Protein AF-A0A3D5ZRT4-F1 (afdb_monomer_lite)

Structure (mmCIF, N/CA/C/O backbone):
data_AF-A0A3D5ZRT4-F1
#
_entry.id   AF-A0A3D5ZRT4-F1
#
loop_
_atom_site.group_PDB
_atom_site.id
_atom_site.type_symbol
_atom_site.label_atom_id
_atom_site.label_alt_id
_atom_site.label_comp_id
_atom_site.label_asym_id
_atom_site.label_entity_id
_atom_site.label_seq_id
_atom_site.pdbx_PDB_ins_code
_atom_site.Cartn_x
_atom_site.Ca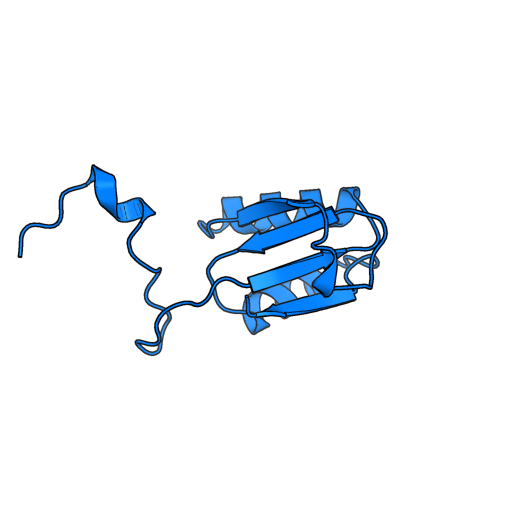rtn_y
_atom_site.Cartn_z
_atom_site.occupancy
_atom_site.B_iso_or_equiv
_atom_site.auth_seq_id
_atom_site.auth_comp_id
_atom_site.auth_asym_id
_atom_site.auth_atom_id
_atom_site.pdbx_PDB_model_num
ATOM 1 N N . MET A 1 1 ? -21.241 -0.242 26.701 1.00 35.81 1 MET A N 1
ATOM 2 C CA . MET A 1 1 ? -19.942 -0.941 26.579 1.00 35.81 1 MET A CA 1
ATOM 3 C C . MET A 1 1 ? -18.858 0.115 26.390 1.00 35.81 1 MET A C 1
ATOM 5 O O . MET A 1 1 ? -18.861 0.800 25.376 1.00 35.81 1 MET A O 1
ATOM 9 N N . ILE A 1 2 ? -18.035 0.362 27.411 1.00 36.41 2 ILE A N 1
ATOM 10 C CA . ILE A 1 2 ? -17.090 1.491 27.438 1.00 36.41 2 ILE A CA 1
ATOM 11 C C . ILE A 1 2 ? -15.791 1.043 26.753 1.00 36.41 2 ILE A C 1
ATOM 13 O O . ILE A 1 2 ? -14.936 0.429 27.383 1.00 36.41 2 ILE A O 1
ATOM 17 N N . PHE A 1 3 ? -15.647 1.302 25.450 1.00 40.19 3 PHE A N 1
ATOM 18 C CA . PHE A 1 3 ? -14.392 1.032 24.741 1.00 40.19 3 PHE A CA 1
ATOM 19 C C . PHE A 1 3 ? -13.388 2.166 24.987 1.00 40.19 3 PHE A C 1
ATOM 21 O O . PHE A 1 3 ? -13.607 3.323 24.629 1.00 40.19 3 PHE A O 1
ATOM 28 N N . ASN A 1 4 ? -12.275 1.816 25.627 1.00 31.03 4 ASN A N 1
ATOM 29 C CA . ASN A 1 4 ? -11.183 2.715 25.980 1.00 31.03 4 ASN A CA 1
ATOM 30 C C . ASN A 1 4 ? -10.499 3.290 24.716 1.00 31.03 4 ASN A C 1
ATOM 32 O O . ASN A 1 4 ? -10.132 2.552 23.800 1.00 31.03 4 ASN A O 1
ATOM 36 N N . LYS A 1 5 ? -10.306 4.621 24.679 1.00 49.22 5 LYS A N 1
ATOM 37 C CA . LYS A 1 5 ? -9.745 5.391 23.544 1.00 49.22 5 LYS A CA 1
ATOM 38 C C . LYS A 1 5 ? -8.410 4.840 23.018 1.00 49.22 5 LYS A C 1
ATOM 40 O O . LYS A 1 5 ? -8.143 4.973 21.827 1.00 49.22 5 LYS A O 1
ATOM 45 N N . LYS A 1 6 ? -7.605 4.193 23.872 1.00 41.03 6 LYS A N 1
ATOM 46 C CA . LYS A 1 6 ? -6.303 3.601 23.518 1.00 41.03 6 LYS A CA 1
ATOM 47 C C . LYS A 1 6 ? -6.421 2.438 22.527 1.00 41.03 6 LYS A C 1
ATOM 49 O O . LYS A 1 6 ? -5.490 2.198 21.767 1.00 41.03 6 LYS A O 1
ATOM 54 N N . TYR A 1 7 ? -7.566 1.753 22.498 1.00 37.03 7 TYR A N 1
ATOM 55 C CA . TYR A 1 7 ? -7.797 0.588 21.637 1.00 37.03 7 TYR A CA 1
ATOM 56 C C . TYR A 1 7 ? -8.600 0.913 20.374 1.00 37.03 7 TYR A C 1
ATOM 58 O O . TYR A 1 7 ? -8.866 0.028 19.570 1.00 37.03 7 TYR A O 1
ATOM 66 N N . ARG A 1 8 ? -8.948 2.188 20.152 1.00 45.47 8 ARG A N 1
ATOM 67 C CA . ARG A 1 8 ? -9.715 2.642 18.981 1.00 45.47 8 ARG A CA 1
ATOM 68 C C . ARG A 1 8 ? -8.966 2.455 17.657 1.00 45.47 8 ARG A C 1
ATOM 70 O O . ARG A 1 8 ? -9.602 2.275 16.631 1.00 45.47 8 ARG A O 1
ATOM 77 N N . SER A 1 9 ? -7.635 2.442 17.693 1.00 43.53 9 SER A N 1
ATOM 78 C CA . SER A 1 9 ? -6.750 2.098 16.569 1.00 43.53 9 SER A CA 1
ATOM 79 C C . SER A 1 9 ? -6.622 0.590 16.311 1.00 43.53 9 SER A C 1
ATOM 81 O O . SER A 1 9 ? -6.105 0.207 15.266 1.00 43.53 9 SER A O 1
ATOM 83 N N . TYR A 1 10 ? -7.083 -0.248 17.249 1.00 37.28 10 TYR A N 1
ATOM 84 C CA . TYR A 1 10 ? -7.161 -1.709 17.123 1.00 37.28 10 TYR A CA 1
ATOM 85 C C . TYR A 1 10 ? -8.581 -2.199 16.830 1.00 37.28 10 TYR A C 1
ATOM 87 O O . TYR A 1 10 ? -8.785 -3.396 16.637 1.00 37.28 10 TYR A O 1
ATOM 95 N N . LEU A 1 11 ? -9.568 -1.298 16.801 1.00 42.97 11 LEU A N 1
ATOM 96 C CA . LEU A 1 11 ? -10.888 -1.650 16.305 1.00 42.97 11 LEU A CA 1
ATOM 97 C C . LEU A 1 11 ? -10.746 -1.920 14.802 1.00 42.97 11 LEU A C 1
ATOM 99 O O . LEU A 1 11 ? -10.224 -1.052 14.094 1.00 42.97 11 LEU A O 1
ATOM 103 N N . PRO A 1 12 ? -11.172 -3.094 14.298 1.00 48.25 12 PRO A N 1
ATOM 104 C CA . PRO A 1 12 ? -11.267 -3.293 12.864 1.00 48.25 12 PRO A CA 1
ATOM 105 C C . PRO A 1 12 ? -12.155 -2.172 12.333 1.00 48.25 12 PRO A C 1
ATOM 107 O O . PRO A 1 12 ? -13.260 -1.962 12.835 1.00 48.25 12 PRO A O 1
ATOM 110 N N . ASN A 1 13 ? -11.631 -1.392 11.388 1.00 51.81 13 ASN A N 1
ATOM 111 C CA . ASN A 1 13 ? -12.415 -0.367 10.717 1.00 51.81 13 ASN A CA 1
ATOM 112 C C . ASN A 1 13 ? -13.663 -1.081 10.174 1.00 51.81 13 ASN A C 1
ATOM 114 O O . ASN A 1 13 ? -13.550 -1.999 9.375 1.00 51.81 13 ASN A O 1
ATOM 118 N N . ILE A 1 14 ? -14.850 -0.772 10.689 1.00 44.19 14 ILE A N 1
ATOM 119 C CA . ILE A 1 14 ? -16.066 -1.447 10.237 1.00 44.19 14 ILE A CA 1
ATOM 120 C C . ILE A 1 14 ? -16.405 -0.815 8.892 1.00 44.19 14 ILE A C 1
ATOM 122 O O . ILE A 1 14 ? -16.765 0.360 8.825 1.00 44.19 14 ILE A O 1
ATOM 126 N N . GLY A 1 15 ? -16.191 -1.564 7.809 1.00 43.72 15 GLY A N 1
ATOM 127 C CA . GLY A 1 15 ? -16.556 -1.123 6.466 1.00 43.72 15 GLY A CA 1
ATOM 128 C C . GLY A 1 15 ? -18.068 -0.944 6.342 1.00 43.72 15 GLY A C 1
ATOM 129 O O . GLY A 1 15 ? -18.828 -1.417 7.188 1.00 43.72 15 GLY A O 1
ATOM 130 N N . HIS A 1 16 ? -18.510 -0.320 5.248 1.00 45.69 16 HIS A N 1
ATOM 131 C CA . HIS A 1 16 ? -19.912 -0.004 4.914 1.00 45.69 16 HIS A CA 1
ATOM 132 C C . HIS A 1 16 ? -20.900 -1.204 4.903 1.00 45.69 16 HIS A C 1
ATOM 134 O O . HIS A 1 16 ? -22.059 -1.035 4.533 1.00 45.69 16 HIS A O 1
ATOM 140 N N . LYS A 1 17 ? -20.475 -2.409 5.309 1.00 48.41 17 LYS A N 1
ATOM 141 C CA . LYS A 1 17 ? -21.254 -3.653 5.289 1.00 48.41 17 LYS A CA 1
ATOM 142 C C . LYS A 1 17 ? -21.050 -4.599 6.484 1.00 48.41 17 LYS A C 1
ATOM 144 O O . LYS A 1 17 ? -21.442 -5.755 6.402 1.00 48.41 17 LYS A O 1
ATOM 149 N N . GLY A 1 18 ? -20.459 -4.148 7.595 1.00 42.34 18 GLY A N 1
ATOM 150 C CA . GLY A 1 18 ? -20.366 -4.976 8.813 1.00 42.34 18 GLY A CA 1
ATOM 151 C C . GLY A 1 18 ? -19.435 -6.196 8.716 1.00 42.34 18 GLY A C 1
ATOM 152 O O . GLY A 1 18 ? -19.422 -7.023 9.623 1.00 42.34 18 GLY A O 1
ATOM 153 N N . GLU A 1 19 ? -18.639 -6.310 7.651 1.00 47.25 19 GLU A N 1
ATOM 154 C CA . GLU A 1 19 ? -17.636 -7.363 7.508 1.00 47.25 19 GLU A CA 1
ATOM 155 C C . GLU A 1 19 ? -16.375 -7.005 8.304 1.00 47.25 19 GLU A C 1
ATOM 157 O O . GLU A 1 19 ? -15.910 -5.861 8.296 1.00 47.25 19 GLU A O 1
ATOM 162 N N . ILE A 1 20 ? -15.817 -7.995 9.003 1.00 50.84 20 ILE A N 1
ATOM 163 C CA . ILE A 1 20 ? -14.519 -7.893 9.678 1.00 50.84 20 ILE A CA 1
ATOM 164 C C . ILE A 1 20 ? -13.491 -7.488 8.616 1.00 50.84 20 ILE A C 1
ATOM 166 O O . ILE A 1 20 ? -13.207 -8.275 7.712 1.00 50.84 20 ILE A O 1
ATOM 170 N N . MET A 1 21 ? -12.958 -6.263 8.688 1.00 55.28 21 MET A N 1
ATOM 171 C CA . MET A 1 21 ? -11.953 -5.805 7.730 1.00 55.28 21 MET A CA 1
ATOM 172 C C . MET A 1 21 ? -10.694 -6.662 7.865 1.00 55.28 21 MET A C 1
ATOM 174 O O . MET A 1 21 ? -9.864 -6.444 8.750 1.00 55.28 21 MET A O 1
ATOM 178 N N . GLY A 1 22 ? -10.561 -7.639 6.966 1.00 67.25 22 GLY A N 1
ATOM 179 C CA . GLY A 1 22 ? -9.285 -8.283 6.690 1.00 67.25 22 GLY A CA 1
ATOM 180 C C . GLY A 1 22 ? -8.253 -7.223 6.313 1.00 67.25 22 GLY A C 1
ATOM 181 O O . GLY A 1 22 ? -8.600 -6.141 5.829 1.00 67.25 22 GLY A O 1
ATOM 182 N N . PHE A 1 23 ? -6.980 -7.508 6.568 1.00 78.75 23 PHE A N 1
ATOM 183 C CA . PHE A 1 23 ? -5.930 -6.645 6.055 1.00 78.75 23 PHE A CA 1
ATOM 184 C C . PHE A 1 23 ? -5.565 -7.084 4.646 1.00 78.75 23 PHE A C 1
ATOM 186 O O . PHE A 1 23 ? -5.532 -8.267 4.314 1.00 78.75 23 PHE A O 1
ATOM 193 N N . TYR A 1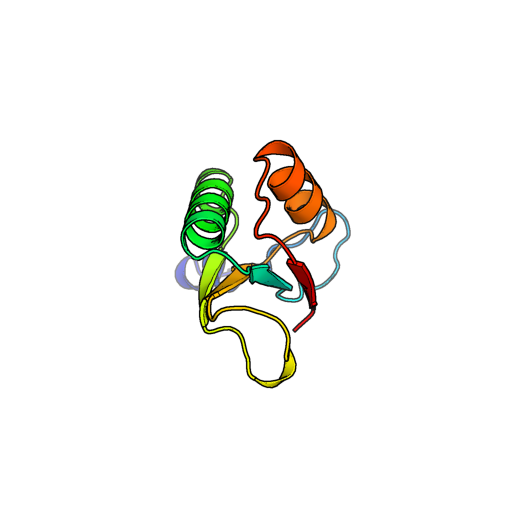 24 ? -5.274 -6.098 3.820 1.00 88.75 24 TYR A N 1
ATOM 194 C CA . TYR A 1 24 ? -4.879 -6.291 2.442 1.00 88.75 24 TYR A CA 1
ATOM 195 C C . TYR A 1 24 ? -3.436 -5.857 2.271 1.00 88.75 24 TYR A C 1
ATOM 197 O O . TYR A 1 24 ? -2.931 -4.997 2.999 1.00 88.75 24 TYR A O 1
ATOM 205 N N . ILE A 1 25 ? -2.764 -6.455 1.300 1.00 88.44 25 ILE A N 1
ATOM 206 C CA . ILE A 1 25 ? -1.401 -6.115 0.921 1.00 88.44 25 ILE A CA 1
ATOM 207 C C . ILE A 1 25 ? -1.427 -5.739 -0.555 1.00 88.44 25 ILE A C 1
ATOM 209 O O . ILE A 1 25 ? -1.650 -6.589 -1.411 1.00 88.44 25 ILE A O 1
ATOM 213 N N . ALA A 1 26 ? -1.203 -4.460 -0.848 1.00 89.38 26 ALA A N 1
ATOM 214 C CA . ALA A 1 26 ? -0.975 -3.973 -2.201 1.00 89.38 26 ALA A CA 1
ATOM 215 C C . ALA A 1 26 ? 0.486 -4.207 -2.593 1.00 89.38 26 ALA A C 1
ATOM 217 O O . ALA A 1 26 ? 1.400 -3.758 -1.901 1.00 89.38 26 ALA A O 1
ATOM 218 N N . ILE A 1 27 ? 0.697 -4.903 -3.701 1.00 89.06 27 ILE A N 1
ATOM 219 C CA . ILE A 1 27 ? 2.006 -5.335 -4.185 1.00 89.06 27 ILE A CA 1
ATOM 220 C C . ILE A 1 27 ? 2.519 -4.328 -5.213 1.00 89.06 27 ILE A C 1
ATOM 222 O O . ILE A 1 27 ? 1.794 -3.955 -6.142 1.00 89.06 27 ILE A O 1
ATOM 226 N N . PHE A 1 28 ? 3.785 -3.925 -5.080 1.00 88.00 28 PHE A N 1
ATOM 227 C CA . PHE A 1 28 ? 4.422 -2.972 -5.982 1.00 88.00 28 PHE A CA 1
ATOM 228 C C . PHE A 1 28 ? 5.741 -3.489 -6.565 1.00 88.00 28 PHE A C 1
ATOM 230 O O . PHE A 1 28 ? 6.526 -4.186 -5.923 1.00 88.00 28 PHE A O 1
ATOM 237 N N . ARG A 1 29 ? 6.017 -3.076 -7.804 1.00 84.44 29 ARG A N 1
ATOM 238 C CA . ARG A 1 29 ? 7.315 -3.203 -8.487 1.00 84.44 29 ARG A CA 1
ATOM 239 C C . ARG A 1 29 ? 8.183 -1.946 -8.360 1.00 84.44 29 ARG A C 1
ATOM 241 O O . ARG A 1 29 ? 9.353 -1.981 -8.719 1.00 84.44 29 ARG A O 1
ATOM 248 N N . SER A 1 30 ? 7.625 -0.854 -7.837 1.00 85.75 30 SER A N 1
ATOM 249 C CA . SER A 1 30 ? 8.291 0.438 -7.631 1.00 85.75 30 SER A CA 1
ATOM 250 C C . SER A 1 30 ? 8.166 0.854 -6.168 1.00 85.75 30 SER A C 1
ATOM 252 O O . SER A 1 30 ? 7.062 0.907 -5.623 1.00 85.75 30 SER A O 1
ATOM 254 N N . ARG A 1 31 ? 9.296 1.179 -5.525 1.00 86.00 31 ARG A N 1
ATOM 255 C CA . ARG A 1 31 ? 9.287 1.687 -4.144 1.00 86.00 31 ARG A CA 1
ATOM 256 C C . ARG A 1 31 ? 8.568 3.029 -4.036 1.00 86.00 31 ARG A C 1
ATOM 258 O O . ARG A 1 31 ? 7.850 3.256 -3.069 1.00 86.00 31 ARG A O 1
ATOM 265 N N . ASN A 1 32 ? 8.752 3.891 -5.034 1.00 90.88 32 ASN A N 1
ATOM 266 C CA . ASN A 1 32 ? 8.158 5.222 -5.063 1.00 90.88 32 ASN A CA 1
ATOM 267 C C . ASN A 1 32 ? 6.622 5.142 -5.083 1.00 90.88 32 ASN A C 1
ATOM 269 O O . ASN A 1 32 ? 5.953 5.840 -4.329 1.00 90.88 32 ASN A O 1
ATOM 273 N N . ASP A 1 33 ? 6.066 4.212 -5.858 1.00 92.06 33 ASP A N 1
ATOM 274 C CA . ASP A 1 33 ? 4.618 4.009 -5.970 1.00 92.06 33 ASP A CA 1
ATOM 275 C C . ASP A 1 33 ? 4.008 3.504 -4.657 1.00 92.06 33 ASP A C 1
ATOM 277 O O . ASP A 1 33 ? 2.934 3.954 -4.255 1.00 92.06 33 ASP A O 1
ATOM 281 N N . ALA A 1 34 ? 4.716 2.613 -3.953 1.00 91.31 34 ALA A N 1
ATOM 282 C CA . ALA A 1 34 ? 4.306 2.143 -2.632 1.00 91.31 34 ALA A CA 1
ATOM 283 C C . ALA A 1 34 ? 4.274 3.290 -1.607 1.00 91.31 34 ALA A C 1
ATOM 285 O O . ALA A 1 34 ? 3.353 3.374 -0.791 1.00 91.31 34 ALA A O 1
ATOM 286 N N . VAL A 1 35 ? 5.256 4.197 -1.662 1.00 92.62 35 VAL A N 1
ATOM 287 C CA . VAL A 1 35 ? 5.295 5.391 -0.806 1.00 92.62 35 VAL A CA 1
ATOM 288 C C . VAL A 1 35 ? 4.132 6.326 -1.126 1.00 92.62 35 VAL A C 1
ATOM 290 O O . VAL A 1 35 ? 3.411 6.708 -0.206 1.00 92.62 35 VAL A O 1
ATOM 293 N N . ILE A 1 36 ? 3.898 6.630 -2.407 1.00 94.50 36 ILE A N 1
ATOM 294 C CA . ILE A 1 36 ? 2.796 7.497 -2.849 1.00 94.50 36 ILE A CA 1
ATOM 295 C C . ILE A 1 36 ? 1.448 6.933 -2.394 1.00 94.50 36 ILE A C 1
ATOM 297 O O . ILE A 1 36 ? 0.651 7.660 -1.802 1.00 94.50 36 ILE A O 1
ATOM 301 N N . LEU A 1 37 ? 1.191 5.636 -2.615 1.00 92.94 37 LEU A N 1
ATOM 302 C CA . LEU A 1 37 ? -0.066 5.032 -2.173 1.00 92.94 37 LEU A CA 1
ATOM 303 C C . LEU A 1 37 ? -0.196 5.094 -0.648 1.00 92.94 37 LEU A C 1
ATOM 305 O O . LEU A 1 37 ? -1.251 5.463 -0.139 1.00 92.94 37 LEU A O 1
ATOM 309 N N . SER A 1 38 ? 0.858 4.743 0.096 1.00 92.81 38 SER A N 1
ATOM 310 C CA . SER A 1 38 ? 0.806 4.765 1.560 1.00 92.81 38 SER A CA 1
ATOM 311 C C . SER A 1 38 ? 0.520 6.161 2.110 1.00 92.81 38 SER A C 1
ATOM 313 O O . SER A 1 38 ? -0.184 6.262 3.114 1.00 92.81 38 SER A O 1
ATOM 315 N N . ASP A 1 39 ? 1.081 7.206 1.508 1.00 94.12 39 ASP A N 1
ATOM 316 C CA . ASP A 1 39 ? 0.851 8.593 1.906 1.00 94.12 39 ASP A CA 1
ATOM 317 C C . ASP A 1 39 ? -0.592 9.028 1.609 1.00 94.12 39 ASP A C 1
ATOM 319 O O . ASP A 1 39 ? -1.294 9.523 2.492 1.00 94.12 39 ASP A O 1
ATOM 323 N N . GLU A 1 40 ? -1.090 8.729 0.407 1.00 93.00 40 GLU A N 1
ATOM 324 C CA . GLU A 1 40 ? -2.465 9.049 0.013 1.00 93.00 40 GLU A CA 1
ATOM 325 C C . GLU A 1 40 ? -3.515 8.306 0.844 1.00 93.00 40 GLU A C 1
ATOM 327 O O . GLU A 1 40 ? -4.549 8.877 1.197 1.00 93.00 40 GLU A O 1
ATOM 332 N N . LEU A 1 41 ? -3.252 7.053 1.218 1.00 89.00 41 LEU A N 1
ATOM 333 C CA . LEU A 1 41 ? -4.112 6.304 2.134 1.00 89.00 41 LEU A CA 1
ATOM 334 C C . LEU A 1 41 ? -4.142 6.950 3.524 1.00 89.00 41 LEU A C 1
ATOM 336 O O . LEU A 1 41 ? -5.223 7.152 4.079 1.00 89.00 41 LEU A O 1
ATOM 340 N N . LYS A 1 42 ? -2.985 7.355 4.059 1.00 87.69 42 LYS A N 1
ATOM 341 C CA . LYS A 1 42 ? -2.901 8.032 5.363 1.00 87.69 42 LYS A CA 1
ATOM 342 C C . LYS A 1 42 ? -3.626 9.376 5.369 1.00 87.69 42 LYS A C 1
ATOM 344 O O . LYS A 1 42 ? -4.362 9.646 6.315 1.00 87.69 42 LYS A O 1
ATOM 349 N N . LYS A 1 43 ? -3.494 10.183 4.310 1.00 88.00 43 LYS A N 1
ATOM 350 C CA . LYS A 1 43 ? -4.241 11.448 4.149 1.00 88.00 43 LYS A CA 1
ATOM 351 C C . LYS A 1 43 ? -5.756 11.250 4.177 1.00 88.00 43 LYS A C 1
ATOM 353 O O . LYS A 1 43 ? -6.487 12.133 4.608 1.00 88.00 43 LYS A O 1
ATOM 358 N N . ARG A 1 44 ? -6.228 10.080 3.742 1.00 84.88 44 ARG A N 1
ATOM 359 C CA . ARG A 1 44 ? -7.646 9.682 3.737 1.00 84.88 44 ARG A CA 1
ATOM 360 C C . ARG A 1 44 ? -8.085 8.987 5.031 1.00 84.88 44 ARG A C 1
ATOM 362 O O . ARG A 1 44 ?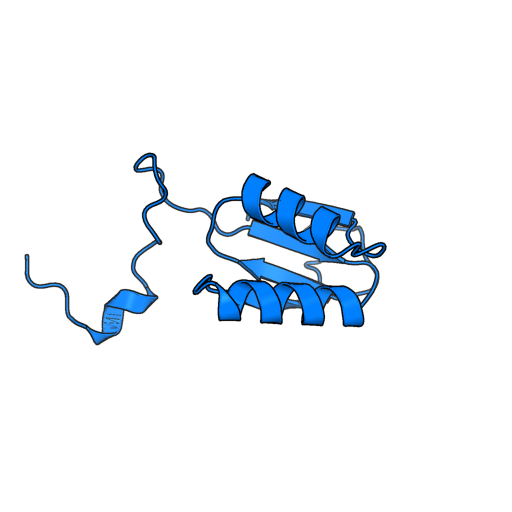 -9.202 8.487 5.097 1.00 84.88 44 ARG A O 1
ATOM 369 N N . GLY A 1 45 ? -7.219 8.927 6.045 1.00 83.06 45 GLY A N 1
ATOM 370 C CA . GLY A 1 45 ? -7.498 8.265 7.321 1.00 83.06 45 GLY A CA 1
ATOM 371 C C . GLY A 1 45 ? -7.430 6.735 7.270 1.00 83.06 45 GLY A C 1
ATOM 372 O O . GLY A 1 45 ? -7.792 6.079 8.245 1.00 83.06 45 GLY A O 1
ATOM 373 N N . VAL A 1 46 ? -6.956 6.148 6.166 1.00 85.25 46 VAL A N 1
ATOM 374 C CA . VAL A 1 46 ? -6.775 4.699 6.040 1.00 85.25 46 VAL A CA 1
ATOM 375 C C . VAL A 1 46 ? -5.469 4.298 6.720 1.00 85.25 46 VAL A C 1
ATOM 377 O O . VAL A 1 46 ? -4.397 4.837 6.430 1.00 85.25 46 VAL A O 1
ATOM 380 N N . ASN A 1 47 ? -5.542 3.321 7.625 1.00 82.88 47 ASN A N 1
ATOM 381 C CA . ASN A 1 47 ? -4.357 2.773 8.272 1.00 82.88 47 ASN A CA 1
ATOM 382 C C . ASN A 1 47 ? -3.543 1.976 7.243 1.00 82.88 47 ASN A C 1
ATOM 384 O O . ASN A 1 47 ? -3.949 0.881 6.853 1.00 82.88 47 ASN A O 1
ATOM 388 N N . ALA A 1 48 ? -2.423 2.549 6.799 1.00 87.88 48 ALA A N 1
ATOM 389 C CA . ALA A 1 48 ? -1.528 1.964 5.810 1.00 87.88 48 ALA A CA 1
ATOM 390 C C . ALA A 1 48 ? -0.070 1.967 6.298 1.00 87.88 48 ALA A C 1
ATOM 392 O O . ALA A 1 48 ? 0.419 2.956 6.856 1.00 87.88 48 ALA A O 1
ATOM 393 N N . LYS A 1 49 ? 0.643 0.865 6.056 1.00 88.75 49 LYS A N 1
ATOM 394 C CA . LYS A 1 49 ? 2.054 0.679 6.405 1.00 88.75 49 LYS A CA 1
ATOM 395 C C . LYS A 1 49 ? 2.803 0.035 5.246 1.00 88.75 49 LYS A C 1
ATOM 397 O O . LYS A 1 49 ? 2.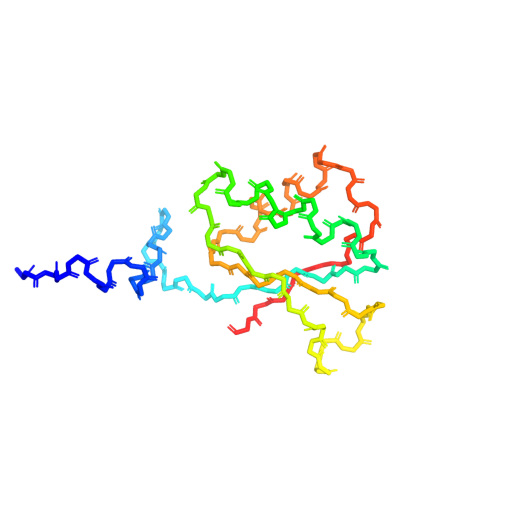392 -1.002 4.734 1.00 88.75 49 LYS A O 1
ATOM 402 N N . ILE A 1 50 ? 3.938 0.619 4.882 1.00 89.88 50 ILE A N 1
ATOM 403 C CA . ILE A 1 50 ? 4.869 0.008 3.934 1.00 89.88 50 ILE A CA 1
ATOM 404 C C . ILE A 1 50 ? 5.536 -1.188 4.619 1.00 89.88 50 ILE A C 1
ATOM 406 O O . ILE A 1 50 ? 6.046 -1.069 5.736 1.00 89.88 50 ILE A O 1
ATOM 410 N N . ILE A 1 51 ? 5.505 -2.339 3.959 1.00 87.38 51 ILE A N 1
ATOM 411 C CA . ILE A 1 51 ? 6.115 -3.588 4.409 1.00 87.38 51 ILE A CA 1
ATOM 412 C C . ILE A 1 51 ? 6.986 -4.169 3.285 1.00 87.38 51 ILE A C 1
ATOM 414 O O . ILE A 1 51 ? 6.730 -3.889 2.109 1.00 87.38 51 ILE A O 1
ATOM 418 N N . PRO A 1 52 ? 8.006 -4.981 3.606 1.00 81.12 52 PRO A N 1
ATOM 419 C CA . PRO A 1 52 ? 8.645 -5.814 2.594 1.00 81.12 52 PRO A CA 1
ATOM 420 C C . PRO A 1 52 ? 7.605 -6.751 1.966 1.00 81.12 52 PRO A C 1
ATOM 422 O O . PRO A 1 52 ? 6.672 -7.192 2.644 1.00 81.12 52 PRO A O 1
ATOM 425 N N . THR A 1 53 ? 7.750 -7.041 0.673 1.00 75.81 53 THR A N 1
ATOM 426 C CA . THR A 1 53 ? 6.879 -8.009 -0.008 1.00 75.81 53 THR A CA 1
ATOM 427 C C . THR A 1 53 ? 7.014 -9.375 0.676 1.00 75.81 53 THR A C 1
ATOM 429 O O . THR A 1 53 ? 8.133 -9.882 0.764 1.00 75.81 53 THR A O 1
ATOM 432 N N . PRO A 1 54 ? 5.926 -9.971 1.201 1.00 64.44 54 PRO A N 1
ATOM 433 C CA . PRO A 1 54 ? 6.010 -11.277 1.840 1.00 64.44 54 PRO A CA 1
ATOM 434 C C . PRO A 1 54 ? 6.379 -12.353 0.813 1.00 64.44 54 PRO A C 1
ATOM 436 O O . PRO A 1 54 ? 5.886 -12.332 -0.311 1.00 64.44 54 PRO A O 1
ATOM 439 N N . GLU A 1 55 ? 7.203 -13.321 1.217 1.00 61.66 55 GLU A N 1
ATOM 440 C CA . GLU A 1 55 ? 7.733 -14.389 0.351 1.00 61.66 55 GLU A CA 1
ATOM 441 C C . GLU A 1 55 ? 6.625 -15.174 -0.377 1.00 61.66 55 GLU A C 1
ATOM 443 O O . GLU A 1 55 ? 6.730 -15.468 -1.565 1.00 61.66 55 GLU A O 1
ATOM 448 N N . ARG A 1 56 ? 5.488 -15.391 0.301 1.00 57.00 56 ARG A N 1
ATOM 449 C CA . ARG A 1 56 ? 4.292 -16.040 -0.265 1.00 57.00 56 ARG A CA 1
ATOM 450 C C . ARG A 1 56 ? 3.625 -15.267 -1.407 1.00 57.00 56 ARG A C 1
ATOM 452 O O . ARG A 1 56 ? 2.852 -15.862 -2.148 1.00 57.00 56 ARG A O 1
ATOM 459 N N . ALA A 1 57 ? 3.887 -13.968 -1.549 1.00 59.38 57 ALA A N 1
ATOM 460 C CA . ALA A 1 57 ? 3.332 -13.170 -2.637 1.00 59.38 57 ALA A CA 1
ATOM 461 C C . ALA A 1 57 ? 4.113 -13.324 -3.950 1.00 59.38 57 ALA A C 1
ATOM 463 O O . ALA A 1 57 ? 3.582 -12.885 -4.962 1.00 59.38 57 ALA A O 1
ATOM 464 N N . ALA A 1 58 ? 5.321 -13.922 -3.932 1.00 52.44 58 ALA A N 1
ATOM 465 C CA . ALA A 1 58 ? 6.185 -14.360 -5.052 1.00 52.44 58 ALA A CA 1
ATOM 466 C C . ALA A 1 58 ? 6.395 -13.400 -6.252 1.00 52.44 58 ALA A C 1
ATOM 468 O O . ALA A 1 58 ? 7.111 -13.722 -7.197 1.00 52.44 58 ALA A O 1
ATOM 469 N N . VAL A 1 59 ? 5.802 -12.208 -6.227 1.00 55.91 59 VAL A N 1
ATOM 470 C CA . VAL A 1 59 ? 5.682 -11.279 -7.345 1.00 55.91 59 VAL A CA 1
ATOM 471 C C . VAL A 1 59 ? 5.998 -9.887 -6.798 1.00 55.91 59 VAL A C 1
ATOM 473 O O . VAL A 1 59 ? 5.184 -9.300 -6.098 1.00 55.91 59 VAL A O 1
ATOM 476 N N . GLY A 1 60 ? 7.182 -9.334 -7.074 1.00 54.44 60 GLY A N 1
ATOM 477 C CA . GLY A 1 60 ? 7.453 -7.906 -6.846 1.00 54.44 60 GLY A CA 1
ATOM 478 C C . GLY A 1 60 ? 8.848 -7.562 -6.320 1.00 54.44 60 GLY A C 1
ATOM 479 O O . GLY A 1 60 ? 9.384 -8.231 -5.444 1.00 54.44 60 GLY A O 1
ATOM 480 N N . CYS A 1 61 ? 9.396 -6.450 -6.821 1.00 53.25 61 CYS A N 1
ATOM 481 C CA . CYS A 1 61 ? 10.724 -5.875 -6.551 1.00 53.25 61 CYS A CA 1
ATOM 482 C C . CYS A 1 61 ? 10.955 -5.352 -5.108 1.00 53.25 61 CYS A C 1
ATOM 484 O O . CYS A 1 61 ? 11.728 -4.414 -4.903 1.00 53.25 61 CYS A O 1
ATOM 486 N N . GLY A 1 62 ? 10.291 -5.928 -4.101 1.00 66.31 62 GLY A N 1
ATOM 487 C CA . GLY A 1 62 ? 10.684 -5.792 -2.696 1.00 66.31 62 GLY A CA 1
ATOM 488 C C . GLY A 1 62 ? 9.870 -4.859 -1.792 1.00 66.31 62 GLY A C 1
ATOM 489 O O . GLY A 1 62 ? 10.202 -4.808 -0.611 1.00 66.31 62 GLY A O 1
ATOM 490 N N . LEU A 1 63 ? 8.826 -4.152 -2.253 1.00 78.62 63 LEU A N 1
ATOM 491 C CA . LEU A 1 63 ? 7.942 -3.375 -1.360 1.00 78.62 63 LEU A CA 1
ATOM 492 C C . LEU A 1 63 ? 6.450 -3.588 -1.629 1.00 78.62 63 LEU A C 1
ATOM 494 O O . LEU A 1 63 ? 6.003 -3.744 -2.763 1.00 78.62 63 LEU A O 1
ATOM 498 N N . SER A 1 64 ? 5.679 -3.544 -0.547 1.00 87.31 64 SER A N 1
ATOM 499 C CA . SER A 1 64 ? 4.224 -3.656 -0.534 1.00 87.31 64 SER A CA 1
ATOM 500 C C . SER A 1 64 ? 3.612 -2.688 0.488 1.00 87.31 64 SER A C 1
ATOM 502 O O . SER A 1 64 ? 4.296 -2.204 1.391 1.00 87.31 64 SER A O 1
ATOM 504 N N . VAL A 1 65 ? 2.317 -2.398 0.375 1.00 89.69 65 VAL A N 1
ATOM 505 C CA . VAL A 1 65 ? 1.570 -1.571 1.335 1.00 89.69 65 VAL A CA 1
ATOM 506 C C . VAL A 1 65 ? 0.507 -2.430 2.003 1.00 89.69 65 VAL A C 1
ATOM 508 O O . VAL A 1 65 ? -0.442 -2.858 1.355 1.00 89.69 65 VAL A O 1
ATOM 511 N N . LYS A 1 66 ? 0.654 -2.669 3.307 1.00 89.44 66 LYS A N 1
ATOM 512 C CA . LYS A 1 66 ? -0.382 -3.278 4.144 1.00 89.44 66 LYS A CA 1
ATOM 513 C C . LYS A 1 66 ? -1.401 -2.214 4.527 1.00 89.44 66 LYS A C 1
ATOM 515 O O . LYS A 1 66 ? -1.001 -1.177 5.053 1.00 89.44 66 LYS A O 1
ATOM 520 N N . PHE A 1 67 ? -2.686 -2.471 4.329 1.00 88.62 67 PHE A N 1
ATOM 521 C CA . PHE A 1 67 ? -3.749 -1.552 4.726 1.00 88.62 67 PHE A CA 1
ATOM 522 C C . PHE A 1 67 ? -4.996 -2.283 5.234 1.00 88.62 67 PHE A C 1
ATOM 524 O O . PHE A 1 67 ? -5.221 -3.450 4.918 1.00 88.62 67 PHE A O 1
ATOM 531 N N . TYR A 1 68 ? -5.801 -1.584 6.032 1.00 84.12 68 TYR A N 1
ATOM 532 C CA . TYR A 1 68 ? -7.127 -2.034 6.466 1.00 84.12 68 TYR A CA 1
ATOM 533 C C . TYR A 1 68 ? -8.168 -1.154 5.787 1.00 84.12 68 TYR A C 1
ATOM 535 O O . TYR A 1 68 ? -8.198 0.051 6.036 1.00 84.12 68 TYR A O 1
ATOM 543 N N . GLY A 1 69 ? -8.984 -1.723 4.909 1.00 80.69 69 GLY A N 1
ATOM 544 C CA . GLY A 1 69 ? -9.913 -0.934 4.110 1.00 80.69 69 GLY A CA 1
ATOM 545 C C . GLY A 1 69 ? -10.596 -1.747 3.026 1.00 80.69 69 GLY A C 1
ATOM 546 O O . GLY A 1 69 ? -10.530 -2.969 3.018 1.00 80.69 69 GLY A O 1
ATOM 547 N N . ASP A 1 70 ? -11.235 -1.037 2.107 1.00 83.56 70 ASP A N 1
ATOM 548 C CA . ASP A 1 70 ? -11.856 -1.615 0.922 1.00 83.56 70 ASP A CA 1
ATOM 549 C C . ASP A 1 70 ? -10.827 -1.754 -0.212 1.00 83.56 70 ASP A C 1
ATOM 551 O O . ASP A 1 70 ? -10.205 -0.771 -0.622 1.00 83.56 70 ASP A O 1
ATOM 555 N N . GLU A 1 71 ? -10.621 -2.973 -0.713 1.00 84.31 71 GLU A N 1
ATOM 556 C CA . GLU A 1 71 ? -9.629 -3.247 -1.759 1.00 84.31 71 GLU A CA 1
ATOM 557 C C . GLU A 1 71 ? -9.963 -2.545 -3.084 1.00 84.31 71 GLU A C 1
ATOM 559 O O . GLU A 1 71 ? -9.064 -2.014 -3.741 1.00 84.31 71 GLU A O 1
ATOM 564 N N . TYR A 1 72 ? -11.246 -2.456 -3.448 1.00 85.62 72 TYR A N 1
ATOM 565 C CA . TYR A 1 72 ? -11.693 -1.824 -4.690 1.00 85.62 72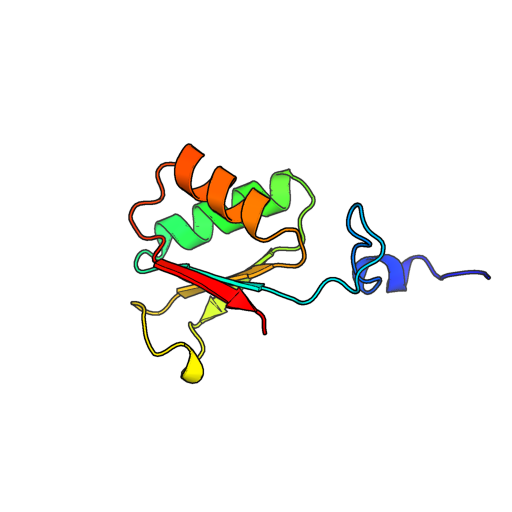 TYR A CA 1
ATOM 566 C C . TYR A 1 72 ? -11.425 -0.319 -4.680 1.00 85.62 72 TYR A C 1
ATOM 568 O O . TYR A 1 72 ? -10.940 0.231 -5.674 1.00 85.62 72 TYR A O 1
ATOM 576 N N . ALA A 1 73 ? -11.655 0.345 -3.548 1.00 86.06 73 ALA A N 1
ATOM 577 C CA . ALA A 1 73 ? -11.317 1.747 -3.346 1.00 86.06 73 ALA A CA 1
ATOM 578 C C . ALA A 1 73 ? -9.809 1.992 -3.498 1.00 86.06 73 ALA A C 1
ATOM 580 O O . ALA A 1 73 ? -9.404 2.983 -4.114 1.00 86.06 73 ALA A O 1
ATOM 581 N N . VAL A 1 74 ? -8.967 1.081 -2.998 1.00 87.44 74 VAL A N 1
ATOM 582 C CA . VAL A 1 74 ? -7.507 1.179 -3.148 1.00 87.44 74 VAL A CA 1
ATOM 583 C C . VAL A 1 74 ? -7.062 0.924 -4.589 1.00 87.44 74 VAL A C 1
ATOM 585 O O . VAL A 1 74 ? -6.216 1.665 -5.091 1.00 87.44 74 VAL A O 1
ATOM 588 N N . ILE A 1 75 ? -7.661 -0.038 -5.298 1.00 88.50 75 ILE A N 1
ATOM 589 C CA . ILE A 1 75 ? -7.407 -0.269 -6.733 1.00 88.50 75 ILE A CA 1
ATOM 590 C C . ILE A 1 75 ? -7.784 0.973 -7.548 1.00 88.50 75 ILE A C 1
ATOM 592 O O . ILE A 1 75 ? -7.000 1.439 -8.379 1.00 88.50 75 ILE A O 1
ATOM 596 N N . ALA A 1 76 ? -8.967 1.541 -7.304 1.00 88.56 76 ALA A N 1
ATOM 597 C CA . ALA A 1 76 ? -9.430 2.746 -7.984 1.00 88.56 76 ALA A CA 1
ATOM 598 C C . ALA A 1 76 ? -8.494 3.936 -7.719 1.00 88.56 76 ALA A C 1
ATOM 600 O O . ALA A 1 76 ? -8.151 4.678 -8.644 1.00 88.56 76 ALA A O 1
ATOM 601 N N . LEU A 1 77 ? -8.025 4.088 -6.477 1.00 89.75 77 LEU A N 1
ATOM 602 C CA . LEU A 1 77 ? -7.054 5.112 -6.103 1.00 89.75 77 LEU A CA 1
ATOM 603 C C . LEU A 1 77 ? -5.709 4.914 -6.815 1.00 89.75 77 LEU A C 1
ATOM 605 O O . LEU A 1 77 ? -5.199 5.864 -7.404 1.00 89.75 77 LEU A O 1
ATOM 609 N N . ALA A 1 78 ? -5.163 3.697 -6.827 1.00 90.62 78 ALA A N 1
ATOM 610 C CA . ALA A 1 78 ? -3.902 3.390 -7.503 1.00 90.62 78 ALA A CA 1
ATOM 611 C C . ALA A 1 78 ? -3.966 3.698 -9.010 1.00 90.62 78 ALA A C 1
ATOM 613 O O . ALA A 1 78 ? -3.036 4.289 -9.565 1.00 90.62 78 ALA A O 1
ATOM 614 N N . ARG A 1 79 ? -5.095 3.385 -9.665 1.00 89.75 79 ARG A N 1
ATOM 615 C CA . ARG A 1 79 ? -5.342 3.741 -11.074 1.00 89.75 79 ARG A CA 1
ATOM 616 C C . ARG A 1 79 ? -5.423 5.252 -11.278 1.00 89.75 79 ARG A C 1
ATOM 618 O O . ARG A 1 79 ? -4.821 5.767 -12.218 1.00 89.75 79 ARG A O 1
ATOM 625 N N . ARG A 1 80 ? -6.122 5.973 -10.395 1.00 91.75 80 ARG A N 1
ATOM 626 C CA . ARG A 1 80 ? -6.238 7.443 -10.450 1.00 91.75 80 ARG A CA 1
ATOM 627 C C . ARG A 1 80 ? -4.883 8.135 -10.288 1.00 91.75 80 ARG A C 1
ATOM 629 O O . ARG A 1 80 ? -4.623 9.118 -10.972 1.00 91.75 80 ARG A O 1
ATOM 636 N N . LEU A 1 81 ? -4.029 7.604 -9.417 1.00 91.31 81 LEU A N 1
ATOM 637 C CA . LEU A 1 81 ? -2.665 8.081 -9.178 1.00 91.31 81 LEU A CA 1
ATOM 638 C C . LEU A 1 81 ? -1.666 7.637 -10.262 1.00 91.31 81 LEU A C 1
ATOM 640 O O . LEU A 1 81 ? -0.509 8.038 -10.207 1.00 91.31 81 LEU A O 1
ATOM 644 N N .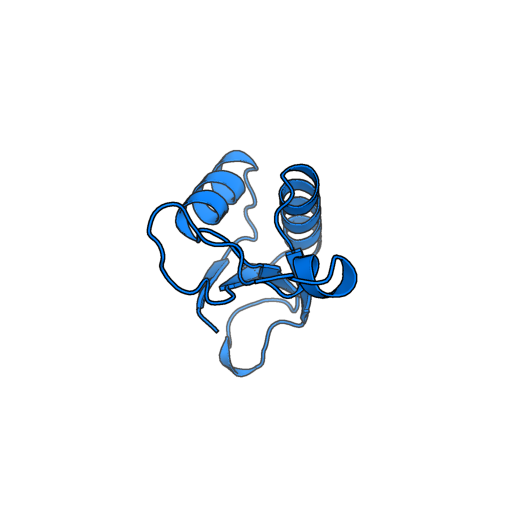 ARG A 1 82 ? -2.101 6.834 -11.247 1.00 93.06 82 ARG A N 1
ATOM 645 C CA . ARG A 1 82 ? -1.263 6.283 -12.327 1.00 93.06 82 ARG A CA 1
ATOM 646 C C . ARG A 1 82 ? -0.021 5.551 -11.802 1.00 93.06 82 ARG A C 1
ATOM 648 O O . ARG A 1 82 ? 1.072 5.702 -12.340 1.00 93.06 82 ARG A O 1
ATOM 655 N N . LEU A 1 83 ? -0.195 4.747 -10.752 1.00 90.44 83 LEU A N 1
ATOM 656 C CA . LEU A 1 83 ? 0.887 3.960 -10.154 1.00 90.44 83 LEU A CA 1
ATOM 657 C C . LEU A 1 83 ? 1.226 2.751 -11.037 1.00 90.44 83 LEU A C 1
ATOM 659 O O . LEU A 1 83 ? 0.717 1.652 -10.829 1.00 90.44 83 LEU A O 1
ATOM 663 N N . SER A 1 84 ? 2.064 2.954 -12.052 1.00 87.19 84 SER A N 1
ATOM 664 C CA . SER A 1 84 ? 2.457 1.934 -13.041 1.00 87.19 84 SER A CA 1
ATOM 665 C C . SER A 1 84 ? 3.140 0.704 -12.427 1.00 87.19 84 SER A C 1
ATOM 667 O O . SER A 1 84 ? 3.138 -0.383 -13.008 1.00 87.19 84 SER A O 1
ATOM 669 N N . GLY A 1 85 ? 3.739 0.861 -11.248 1.00 85.69 85 GLY A N 1
ATOM 670 C CA . GLY A 1 85 ? 4.354 -0.206 -10.474 1.00 85.69 85 GLY A CA 1
ATOM 671 C C . GLY A 1 85 ? 3.361 -1.051 -9.681 1.00 85.69 85 GLY A C 1
ATOM 672 O O . GLY A 1 85 ? 3.787 -2.043 -9.095 1.00 85.69 85 GLY A O 1
ATOM 673 N N . PHE A 1 86 ? 2.075 -0.701 -9.638 1.00 88.19 86 PHE A N 1
ATOM 674 C CA . PHE A 1 86 ? 1.052 -1.488 -8.953 1.00 88.19 86 PHE A CA 1
ATOM 675 C C . PHE A 1 86 ? 0.837 -2.837 -9.654 1.00 88.19 86 PHE A C 1
ATOM 677 O O . PHE A 1 86 ? 0.541 -2.891 -10.848 1.00 88.19 86 PHE A O 1
ATOM 684 N N . ALA A 1 87 ? 1.000 -3.932 -8.912 1.00 86.56 87 ALA A N 1
ATOM 685 C CA . ALA A 1 87 ? 0.898 -5.291 -9.440 1.00 86.56 87 ALA A CA 1
ATOM 686 C C . ALA A 1 87 ? -0.408 -5.996 -9.042 1.00 86.56 87 ALA A C 1
ATOM 688 O O . ALA A 1 87 ? -0.873 -6.861 -9.778 1.00 86.56 87 ALA A O 1
ATOM 689 N N . GLY A 1 88 ? -1.004 -5.629 -7.905 1.00 85.69 88 GLY A N 1
ATOM 690 C CA . GLY A 1 88 ? -2.246 -6.230 -7.421 1.00 85.69 88 GLY A CA 1
ATOM 691 C C . GLY A 1 88 ? -2.424 -6.099 -5.912 1.00 85.69 88 GLY A C 1
ATOM 692 O O . GLY A 1 88 ? -1.627 -5.445 -5.237 1.00 85.69 88 GLY A O 1
ATOM 693 N N . ILE A 1 89 ? -3.478 -6.727 -5.390 1.00 87.56 89 ILE A N 1
ATOM 694 C CA . ILE A 1 89 ? -3.798 -6.780 -3.960 1.00 87.56 89 ILE A CA 1
ATOM 695 C C . ILE A 1 89 ? -4.052 -8.229 -3.571 1.00 87.56 89 ILE A C 1
ATOM 697 O O . ILE A 1 89 ? -4.704 -8.963 -4.308 1.00 87.56 89 ILE A O 1
ATOM 701 N N . ILE A 1 90 ? -3.543 -8.624 -2.409 1.00 85.19 90 ILE A N 1
ATOM 702 C CA . ILE A 1 90 ? -3.871 -9.900 -1.776 1.00 85.19 90 ILE A CA 1
ATOM 703 C C . ILE A 1 90 ? -4.512 -9.652 -0.415 1.00 85.19 90 ILE A C 1
ATOM 705 O O . ILE A 1 90 ? -4.125 -8.730 0.307 1.00 85.19 90 ILE A O 1
ATOM 709 N N . ARG A 1 91 ? -5.480 -10.495 -0.058 1.00 82.88 91 ARG A N 1
ATOM 710 C CA . ARG A 1 91 ? -6.015 -10.577 1.301 1.00 82.88 91 ARG A CA 1
ATOM 711 C C . ARG A 1 91 ? -5.060 -11.407 2.156 1.00 82.88 91 ARG A C 1
ATOM 713 O O . ARG A 1 91 ? -4.579 -12.442 1.692 1.00 82.88 91 ARG A O 1
ATOM 720 N N . ALA A 1 92 ? -4.783 -10.956 3.372 1.00 69.69 92 ALA A N 1
ATOM 721 C CA . ALA A 1 92 ? -3.872 -11.622 4.294 1.00 69.69 92 ALA A CA 1
ATOM 722 C C . ALA A 1 92 ? -4.468 -11.772 5.700 1.00 69.69 92 ALA A C 1
ATOM 724 O O . ALA A 1 92 ? -5.481 -11.097 6.008 1.00 69.69 92 ALA A O 1
#

Foldseek 3Di:
DDDDPVCPVVQQPQPPPRDRFFKKKWAFQDPVLQVVLQVVCVVVVWDKDKDFDDVVVVDYDTIIIITGDDQVVSVVVSVVVVRVRTDGMDGD

Sequence (92 aa):
MIFNKKYRSYLPNIGHKGEIMGFYIAIFRSRNDAVILSDELKKRGVNAKIIPTPERAAVGCGLSVKFYGDEYAVIALARRLRLSGFAGIIRA

Secondary structure (DSSP, 8-state):
----GGGTTSS----TT-----EEEEEES-HHHHHHHHHHHHHTT--EEEEEPPGGG--SSSEEEEEES-HHHHHHHHHHTT-TTEEEEEE-

pLDDT: mean 74.26, std 19.33, range [31.03, 94.5]

Radius of gyration: 13.73 Å; chains: 1; bounding box: 32×28×40 Å